Protein AF-A0A4S3JYT1-F1 (afdb_monomer)

Radius of gyration: 20.15 Å; Cα contacts (8 Å, |Δi|>4): 311; chains: 1; bounding box: 72×41×45 Å

Mean predicted aligned error: 7.68 Å

Structure (mmCIF, N/CA/C/O backbone):
data_AF-A0A4S3JYT1-F1
#
_entry.id   AF-A0A4S3JYT1-F1
#
loop_
_atom_site.group_PDB
_atom_site.id
_atom_site.type_symbol
_atom_site.label_atom_id
_atom_site.label_alt_id
_atom_site.label_comp_id
_atom_site.label_asym_id
_atom_site.label_entity_id
_atom_site.label_seq_id
_atom_site.pdbx_PDB_ins_code
_atom_site.Cartn_x
_atom_site.Cartn_y
_atom_site.Cartn_z
_atom_site.occupancy
_atom_site.B_iso_or_equiv
_atom_site.auth_seq_id
_atom_site.auth_comp_id
_atom_site.auth_asym_id
_atom_site.auth_atom_id
_atom_site.pdbx_PDB_model_num
ATOM 1 N N . MET A 1 1 ? -46.303 -24.876 21.247 1.00 45.94 1 MET A N 1
ATOM 2 C CA . MET A 1 1 ? -45.562 -23.630 21.566 1.00 45.94 1 MET A CA 1
ATOM 3 C C . MET A 1 1 ? -44.033 -23.725 21.396 1.00 45.94 1 MET A C 1
ATOM 5 O O . MET A 1 1 ? -43.391 -22.689 21.413 1.00 45.94 1 MET A O 1
ATOM 9 N N . GLY A 1 2 ? -43.429 -24.900 21.145 1.00 40.66 2 GLY A N 1
ATOM 10 C CA . GLY A 1 2 ? -41.960 -25.042 21.022 1.00 40.66 2 GLY A CA 1
ATOM 11 C C . GLY A 1 2 ? -41.320 -24.703 19.662 1.00 40.66 2 GLY A C 1
ATOM 12 O O . GLY A 1 2 ? -40.103 -24.595 19.586 1.00 40.66 2 GLY A O 1
ATOM 13 N N . LYS A 1 3 ? -42.098 -24.508 18.583 1.00 42.38 3 LYS A N 1
ATOM 14 C CA . LYS A 1 3 ? -41.546 -24.234 17.233 1.00 42.38 3 LYS A CA 1
ATOM 15 C C . LYS A 1 3 ? -41.204 -22.758 16.980 1.00 42.38 3 LYS A C 1
ATOM 17 O O . LYS A 1 3 ? -40.365 -22.480 16.133 1.00 42.38 3 LYS A O 1
ATOM 22 N N . PHE A 1 4 ? -41.794 -21.823 17.730 1.00 46.56 4 PHE A N 1
ATOM 23 C CA . PHE A 1 4 ? -41.536 -20.382 17.564 1.00 46.56 4 PHE A CA 1
ATOM 24 C C . PHE A 1 4 ? -40.283 -19.901 18.309 1.00 46.56 4 PHE A C 1
ATOM 26 O O . PHE A 1 4 ? -39.607 -18.989 17.844 1.00 46.56 4 PHE A O 1
ATOM 33 N N . VAL A 1 5 ? -39.918 -20.557 19.415 1.00 54.00 5 VAL A N 1
ATOM 34 C CA . VAL A 1 5 ? -38.735 -20.197 20.219 1.00 54.00 5 VAL A CA 1
ATOM 35 C C . VAL A 1 5 ? -37.434 -20.452 19.446 1.00 54.00 5 VAL A C 1
ATOM 37 O O . VAL A 1 5 ? -36.519 -19.636 19.498 1.00 54.00 5 VAL A O 1
ATOM 40 N N . LEU A 1 6 ? -37.379 -21.522 18.646 1.00 50.88 6 LEU A N 1
ATOM 41 C CA . LEU A 1 6 ? -36.206 -21.860 17.831 1.00 50.88 6 LEU A CA 1
ATOM 42 C C . LEU A 1 6 ? -35.947 -20.848 16.701 1.00 50.88 6 LEU A C 1
ATOM 44 O O . LEU A 1 6 ? -34.795 -20.529 16.418 1.00 50.88 6 LEU A O 1
ATOM 48 N N . PHE A 1 7 ? -37.004 -20.293 16.099 1.00 50.81 7 PHE A N 1
ATOM 49 C CA . PHE A 1 7 ? -36.879 -19.267 15.057 1.00 50.81 7 PHE A CA 1
ATOM 50 C C . PHE A 1 7 ? -36.392 -17.927 15.616 1.00 50.81 7 PHE A C 1
ATOM 52 O O . PHE A 1 7 ? -35.563 -17.276 14.988 1.00 50.81 7 PHE A O 1
ATOM 59 N N . VAL A 1 8 ? -36.843 -17.536 16.812 1.00 53.25 8 VAL A N 1
ATOM 60 C CA . VAL A 1 8 ? -36.386 -16.302 17.476 1.00 53.25 8 VAL A CA 1
ATOM 61 C C . VAL A 1 8 ? -34.928 -16.422 17.937 1.00 53.25 8 VAL A C 1
ATOM 63 O O . VAL A 1 8 ? -34.176 -15.457 17.831 1.00 53.25 8 VAL A O 1
ATOM 66 N N . MET A 1 9 ? -34.484 -17.609 18.367 1.00 50.06 9 MET A N 1
ATOM 67 C CA . MET A 1 9 ? -33.089 -17.847 18.765 1.00 50.06 9 MET A CA 1
ATOM 68 C C . MET A 1 9 ? -32.121 -17.873 17.569 1.00 50.06 9 MET A C 1
ATOM 70 O O . MET A 1 9 ? -31.045 -17.281 17.642 1.00 50.06 9 MET A O 1
ATOM 74 N N . LEU A 1 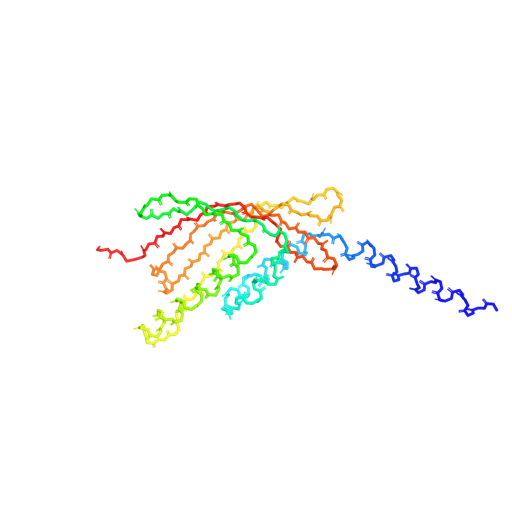10 ? -32.512 -18.488 16.446 1.00 51.16 10 LEU A N 1
ATOM 75 C CA . LEU A 1 10 ? -31.719 -18.481 15.208 1.00 51.16 10 LEU A CA 1
ATOM 76 C C . LEU A 1 10 ? -31.707 -17.102 14.532 1.00 51.16 10 LEU A C 1
ATOM 78 O O . LEU A 1 10 ? -30.655 -16.656 14.074 1.00 51.16 10 LEU A O 1
ATOM 82 N N . ALA A 1 11 ? -32.837 -16.389 14.529 1.00 53.62 11 ALA A N 1
ATOM 83 C CA . ALA A 1 11 ? -32.901 -15.016 14.033 1.00 53.62 11 ALA A CA 1
ATOM 84 C C . ALA A 1 11 ? -32.104 -14.044 14.923 1.00 53.62 11 ALA A C 1
ATOM 86 O O . ALA A 1 11 ? -31.418 -13.169 14.402 1.00 53.62 11 ALA A O 1
ATOM 87 N N . GLY A 1 12 ? -32.123 -14.227 16.249 1.00 52.28 12 GLY A N 1
ATOM 88 C CA . GLY A 1 12 ? -31.345 -13.425 17.198 1.00 52.28 12 GLY A CA 1
ATOM 89 C C . GLY A 1 12 ? -29.834 -13.662 17.104 1.00 52.28 12 GLY A C 1
ATOM 90 O O . GLY A 1 12 ? -29.062 -12.705 17.107 1.00 52.28 12 GLY A O 1
ATOM 91 N N . GLY A 1 13 ? -29.401 -14.919 16.944 1.00 49.59 13 GLY A N 1
ATOM 92 C CA . GLY A 1 13 ? -27.989 -15.268 16.745 1.00 49.59 13 GLY A CA 1
ATOM 93 C C . GLY A 1 13 ? -27.437 -14.789 15.399 1.00 49.59 13 GLY A C 1
ATOM 94 O O . GLY A 1 13 ? -26.346 -14.219 15.344 1.00 49.59 13 GLY A O 1
ATOM 95 N N . GLY A 1 14 ? -28.219 -14.937 14.323 1.00 49.69 14 GLY A N 1
ATOM 96 C CA . GLY A 1 14 ? -27.872 -14.417 12.999 1.00 49.69 14 GLY A CA 1
ATOM 97 C C . GLY A 1 14 ? -27.812 -12.889 12.968 1.00 49.69 14 GLY A C 1
ATOM 98 O O . GLY A 1 14 ? -26.863 -12.323 12.429 1.00 49.69 14 GLY A O 1
ATOM 99 N N . ALA A 1 15 ? -28.769 -12.214 13.615 1.00 51.38 15 ALA A N 1
ATOM 100 C CA . ALA A 1 15 ? -28.776 -10.760 13.724 1.00 51.38 15 ALA A CA 1
ATOM 101 C C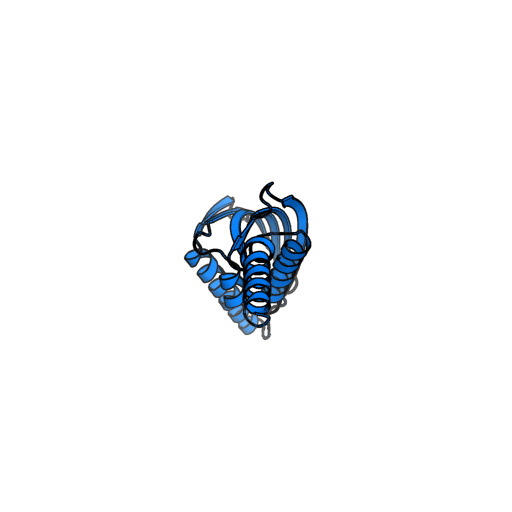 . ALA A 1 15 ? -27.580 -10.238 14.532 1.00 51.38 15 ALA A C 1
ATOM 103 O O . ALA A 1 15 ? -26.946 -9.281 14.103 1.00 51.38 15 ALA A O 1
ATOM 104 N N . TRP A 1 16 ? -27.204 -10.874 15.648 1.00 53.22 16 TRP A N 1
ATOM 105 C CA . TRP A 1 16 ? -26.063 -10.427 16.455 1.00 53.22 16 TRP A CA 1
ATOM 106 C C . TRP A 1 16 ? -24.714 -10.642 15.758 1.00 53.22 16 TRP A C 1
ATOM 108 O O . TRP A 1 16 ? -23.879 -9.735 15.732 1.00 53.22 16 TRP A O 1
ATOM 118 N N . TRP A 1 17 ? -24.521 -11.789 15.098 1.00 54.12 17 TRP A N 1
ATOM 119 C CA . TRP A 1 17 ? -23.317 -12.054 14.302 1.00 54.12 17 TRP A CA 1
ATOM 120 C C . TRP A 1 17 ? -23.190 -11.090 13.113 1.00 54.12 17 TRP A C 1
ATOM 122 O O . TRP A 1 17 ? -22.115 -10.542 12.857 1.00 54.12 17 TRP A O 1
ATOM 132 N N . TYR A 1 18 ? -24.305 -10.808 12.435 1.00 53.44 18 TYR A N 1
ATOM 133 C CA . TYR A 1 18 ? -24.356 -9.863 11.323 1.00 53.44 18 TYR A CA 1
ATOM 134 C C . TYR A 1 18 ? -24.127 -8.408 11.772 1.00 53.44 18 TYR A C 1
ATOM 136 O O . TYR A 1 18 ? -23.432 -7.654 11.090 1.00 53.44 18 TYR A O 1
ATOM 144 N N . PHE A 1 19 ? -24.659 -8.000 12.932 1.00 52.25 19 PHE A N 1
ATOM 145 C CA . PHE A 1 19 ? -24.571 -6.610 13.395 1.00 52.25 19 PHE A CA 1
ATOM 146 C C . PHE A 1 19 ? -23.277 -6.280 14.155 1.00 52.25 19 PHE A C 1
ATOM 148 O O . PHE A 1 19 ? -22.817 -5.139 14.060 1.00 52.25 19 PHE A O 1
ATOM 155 N N . VAL A 1 20 ? -22.687 -7.243 14.875 1.00 57.47 20 VAL A N 1
ATOM 156 C CA . VAL A 1 20 ? -21.505 -7.033 15.740 1.00 57.47 20 VAL A CA 1
ATOM 157 C C . VAL A 1 20 ? -20.253 -7.726 15.211 1.00 57.47 20 VAL A C 1
ATOM 159 O O . VAL A 1 20 ? -19.196 -7.100 15.146 1.00 57.47 20 VAL A O 1
ATOM 162 N N . GLY A 1 21 ? -20.349 -8.979 14.763 1.00 57.66 21 GLY A N 1
ATOM 163 C CA . GLY A 1 21 ? -19.205 -9.699 14.187 1.00 57.66 21 GLY A CA 1
ATOM 164 C C . GLY A 1 21 ? -18.793 -9.145 12.819 1.00 57.66 21 GLY A C 1
ATOM 165 O O . GLY A 1 21 ? -17.620 -8.889 12.567 1.00 57.66 21 GLY A O 1
ATOM 166 N N . GLY A 1 22 ? -19.768 -8.861 11.950 1.00 60.16 22 GLY A N 1
ATOM 167 C CA . GLY A 1 22 ? -19.519 -8.371 10.586 1.00 60.16 22 GLY A CA 1
ATOM 168 C C . GLY A 1 22 ? -18.969 -6.941 10.478 1.00 60.16 22 GLY A C 1
ATOM 169 O O . GLY A 1 22 ? -18.577 -6.522 9.385 1.00 60.16 22 GLY A O 1
ATOM 170 N N . ARG A 1 23 ? -18.949 -6.185 11.583 1.00 69.69 23 ARG A N 1
ATOM 171 C CA . ARG A 1 23 ? -18.548 -4.766 11.622 1.00 69.69 23 ARG A CA 1
ATOM 172 C C . ARG A 1 23 ? -17.337 -4.482 12.501 1.00 69.69 23 ARG A C 1
ATOM 174 O O . ARG A 1 23 ? -16.822 -3.374 12.443 1.00 69.69 23 ARG A O 1
ATOM 181 N N . THR A 1 24 ? -16.889 -5.445 13.302 1.00 84.81 24 THR A N 1
ATOM 182 C CA . THR A 1 24 ? -15.732 -5.254 14.180 1.00 84.81 24 THR A CA 1
ATOM 183 C C . THR A 1 24 ? -14.443 -5.617 13.458 1.00 84.81 24 THR A C 1
ATOM 185 O O . THR A 1 24 ? -14.301 -6.689 12.878 1.00 84.81 24 THR A O 1
ATOM 188 N N . LEU A 1 25 ? -13.488 -4.706 13.479 1.00 92.12 25 LEU A N 1
ATOM 189 C CA . LEU A 1 25 ? -12.135 -4.848 12.990 1.00 92.12 25 LEU A CA 1
ATOM 190 C C . LEU A 1 25 ? -11.246 -5.260 14.166 1.00 92.12 25 LEU A C 1
ATOM 192 O O . LEU A 1 25 ? -11.363 -4.739 15.277 1.00 92.12 25 LEU A O 1
ATOM 196 N N . THR A 1 26 ? -10.371 -6.227 13.922 1.00 93.12 26 THR A N 1
ATOM 197 C CA . THR A 1 26 ? -9.374 -6.695 14.894 1.00 93.12 26 THR A CA 1
ATOM 198 C C . THR A 1 26 ? -8.005 -6.668 14.233 1.00 93.12 26 THR A C 1
ATOM 200 O O . THR A 1 26 ? -7.915 -6.588 13.007 1.00 93.12 26 THR A O 1
ATOM 203 N N . GLU A 1 27 ? -6.941 -6.774 15.025 1.00 94.69 27 GLU A N 1
ATOM 204 C CA . GLU A 1 27 ? -5.580 -6.839 14.489 1.00 94.69 27 GLU A CA 1
ATOM 205 C C . GLU A 1 27 ? -5.387 -7.981 13.486 1.00 94.69 27 GLU A C 1
ATOM 207 O O . GLU A 1 27 ? -4.715 -7.792 12.478 1.00 94.69 27 GLU A O 1
ATOM 212 N N . ASP A 1 28 ? -6.010 -9.140 13.706 1.00 95.19 28 ASP A N 1
ATOM 213 C CA . ASP A 1 28 ? -5.902 -10.278 12.784 1.00 95.19 28 ASP A CA 1
ATOM 214 C C . ASP A 1 28 ? -6.529 -9.979 11.424 1.00 95.19 28 ASP A C 1
ATOM 216 O O . ASP A 1 28 ? -5.985 -10.367 10.394 1.00 95.19 28 ASP A O 1
ATOM 220 N N . HIS A 1 29 ? -7.629 -9.222 11.393 1.00 95.88 29 HIS A N 1
ATOM 221 C CA . HIS A 1 29 ? -8.217 -8.770 10.134 1.00 95.88 29 HIS A CA 1
ATOM 222 C C . HIS A 1 29 ? -7.294 -7.794 9.395 1.00 95.88 29 HIS A C 1
ATOM 224 O O . HIS A 1 29 ? -7.201 -7.853 8.172 1.00 95.88 29 HIS A O 1
ATOM 230 N N . VAL A 1 30 ? -6.592 -6.922 10.127 1.00 97.44 30 VAL A N 1
ATOM 231 C CA . VAL A 1 30 ? -5.595 -6.008 9.550 1.00 97.44 30 VAL A CA 1
ATOM 232 C C . VAL A 1 30 ? -4.400 -6.792 9.002 1.00 97.44 30 VAL A C 1
ATOM 234 O O . VAL A 1 30 ? -4.001 -6.584 7.861 1.00 97.44 30 VAL A O 1
ATOM 237 N N . LYS A 1 31 ? -3.858 -7.747 9.764 1.00 97.19 31 LYS A N 1
ATOM 238 C CA . LYS A 1 31 ? -2.761 -8.618 9.308 1.00 97.19 31 LYS A CA 1
ATOM 239 C C . LYS A 1 31 ? -3.163 -9.424 8.072 1.00 97.19 31 LYS A C 1
ATOM 241 O O . LYS A 1 31 ? -2.391 -9.500 7.122 1.00 97.19 31 LYS A O 1
ATOM 246 N N . ALA A 1 32 ? -4.378 -9.973 8.058 1.00 97.31 32 ALA A N 1
ATOM 247 C CA . ALA A 1 32 ? -4.916 -10.693 6.910 1.00 97.31 32 ALA A CA 1
ATOM 248 C C . ALA A 1 32 ? -5.064 -9.791 5.676 1.00 97.31 32 ALA A C 1
ATOM 250 O O . ALA A 1 32 ? -4.744 -10.227 4.576 1.00 97.31 32 ALA A O 1
ATOM 251 N N . PHE A 1 33 ? -5.486 -8.532 5.852 1.00 98.19 33 PHE A N 1
ATOM 252 C CA . PHE A 1 33 ? -5.539 -7.553 4.766 1.00 98.19 33 PHE A CA 1
ATOM 253 C C . PHE A 1 33 ? -4.157 -7.354 4.123 1.00 98.19 33 PHE A C 1
ATOM 255 O O . PHE A 1 33 ? -4.028 -7.493 2.913 1.00 98.19 33 PHE A O 1
ATOM 262 N N . TYR A 1 34 ? -3.103 -7.110 4.904 1.00 98.06 34 TYR A N 1
ATOM 263 C CA . TYR A 1 34 ? -1.760 -6.903 4.337 1.00 98.06 34 TYR A CA 1
ATOM 264 C C . TYR A 1 34 ? -1.113 -8.179 3.784 1.00 98.06 34 TYR A C 1
ATOM 266 O O . TYR A 1 34 ? -0.369 -8.120 2.802 1.00 98.06 34 TYR A O 1
ATOM 274 N N . ALA A 1 35 ? -1.424 -9.344 4.359 1.00 97.94 35 ALA A N 1
ATOM 275 C CA . ALA A 1 35 ? -1.027 -10.626 3.784 1.00 97.94 35 ALA A CA 1
ATOM 276 C C . ALA A 1 35 ? -1.675 -10.837 2.405 1.00 97.94 35 ALA A C 1
ATOM 278 O O . ALA A 1 35 ? -1.004 -11.261 1.465 1.00 97.94 35 ALA A O 1
ATOM 279 N N . GLU A 1 36 ? -2.957 -10.487 2.266 1.00 98.00 36 GLU A N 1
ATOM 280 C CA . GLU A 1 36 ? -3.662 -10.537 0.987 1.00 98.00 36 GLU A CA 1
ATOM 281 C C . GLU A 1 36 ? -3.094 -9.539 -0.019 1.00 98.00 36 GLU A C 1
ATOM 283 O O . GLU A 1 36 ? -2.881 -9.908 -1.169 1.00 98.00 36 GLU A O 1
ATOM 288 N N . GLN A 1 37 ? -2.779 -8.315 0.416 1.00 98.06 37 GLN A N 1
ATOM 289 C CA . GLN A 1 37 ? -2.152 -7.304 -0.436 1.00 98.06 37 GLN A CA 1
ATOM 290 C C . GLN A 1 37 ? -0.824 -7.820 -0.991 1.00 98.06 37 GLN A C 1
ATOM 292 O O . GLN A 1 37 ? -0.624 -7.824 -2.200 1.00 9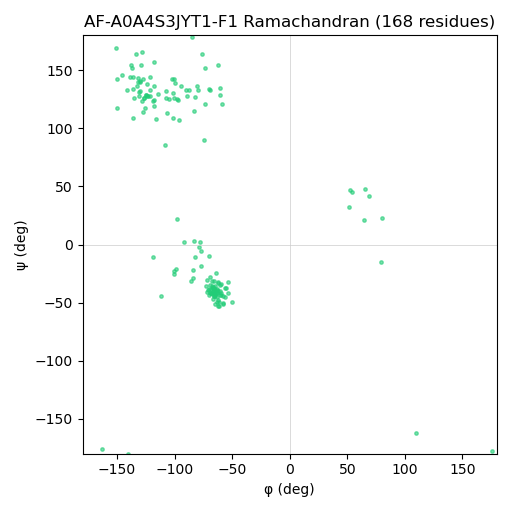8.06 37 GLN A O 1
ATOM 297 N N . THR A 1 38 ? 0.055 -8.322 -0.120 1.00 98.1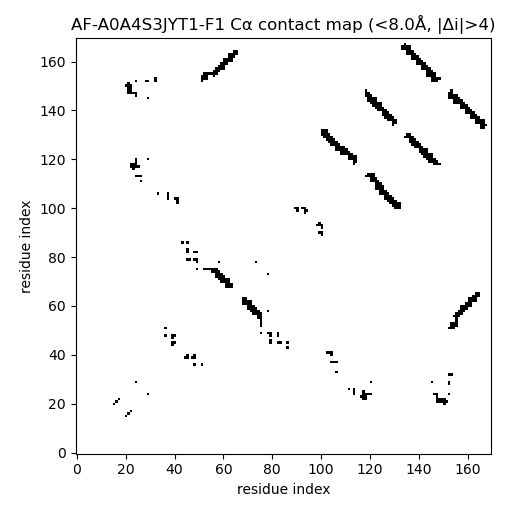9 38 THR A N 1
ATOM 298 C CA . THR A 1 38 ? 1.341 -8.904 -0.531 1.00 98.19 38 THR A CA 1
ATOM 299 C C . THR A 1 38 ? 1.142 -10.057 -1.513 1.00 98.19 38 THR A C 1
ATOM 301 O O . THR A 1 38 ? 1.809 -10.118 -2.544 1.00 98.19 38 THR A O 1
ATOM 304 N N . ARG A 1 39 ? 0.185 -10.950 -1.236 1.00 98.06 39 ARG A N 1
ATOM 305 C CA . ARG A 1 39 ? -0.141 -12.077 -2.113 1.00 98.06 39 ARG A CA 1
ATOM 306 C C . ARG A 1 39 ? -0.631 -11.614 -3.484 1.00 98.06 39 ARG A C 1
ATOM 308 O O . ARG A 1 39 ? -0.153 -12.123 -4.492 1.00 98.06 39 ARG A O 1
ATOM 315 N N . ALA A 1 40 ? -1.564 -10.667 -3.534 1.00 98.12 40 ALA A N 1
ATOM 316 C CA . ALA A 1 40 ? -2.090 -10.114 -4.777 1.00 98.12 40 ALA A CA 1
ATOM 317 C C . ALA A 1 40 ? -0.997 -9.397 -5.582 1.00 98.12 40 ALA A C 1
ATOM 319 O O . ALA A 1 40 ? -0.931 -9.573 -6.799 1.00 98.12 40 ALA A O 1
ATOM 320 N N . THR A 1 41 ? -0.095 -8.681 -4.901 1.00 97.75 41 THR A N 1
ATOM 321 C CA . THR A 1 41 ? 1.057 -8.024 -5.524 1.00 97.75 41 THR A CA 1
ATOM 322 C C . THR A 1 41 ? 1.994 -9.027 -6.192 1.00 97.75 41 THR A C 1
ATOM 324 O O . THR A 1 41 ? 2.291 -8.923 -7.381 1.00 97.75 41 THR A O 1
ATOM 327 N N . LEU A 1 42 ? 2.430 -10.046 -5.449 1.00 96.56 42 LEU A N 1
ATOM 328 C CA . LEU A 1 42 ? 3.369 -11.051 -5.956 1.00 96.56 42 LEU A CA 1
ATOM 329 C C . LEU A 1 42 ? 2.740 -11.962 -7.023 1.00 96.56 42 LEU A C 1
ATOM 331 O O . LEU A 1 42 ? 3.436 -12.416 -7.929 1.00 96.56 42 LEU A O 1
ATOM 335 N N . ASN A 1 43 ? 1.422 -12.169 -6.966 1.00 97.06 43 ASN A N 1
ATOM 336 C CA . ASN A 1 43 ? 0.667 -12.907 -7.980 1.00 97.06 43 ASN A CA 1
ATOM 337 C C . ASN A 1 43 ? 0.268 -12.059 -9.197 1.00 97.06 43 ASN A C 1
ATOM 339 O O . ASN A 1 43 ? -0.425 -12.577 -10.070 1.00 97.06 43 ASN A O 1
ATOM 343 N N . ARG A 1 44 ? 0.670 -10.781 -9.264 1.00 97.31 44 ARG A N 1
ATOM 344 C CA . ARG A 1 44 ? 0.334 -9.857 -10.362 1.00 97.31 44 ARG A CA 1
ATOM 345 C C . ARG A 1 44 ? -1.164 -9.744 -10.626 1.00 97.31 44 ARG A C 1
ATOM 347 O O . ARG A 1 44 ? -1.612 -9.817 -11.765 1.00 97.31 44 ARG A O 1
ATOM 354 N N . ASN A 1 45 ? -1.950 -9.616 -9.562 1.00 98.00 45 ASN A N 1
ATOM 355 C CA . ASN A 1 45 ? -3.405 -9.585 -9.653 1.00 98.00 45 ASN A CA 1
ATOM 356 C C . ASN A 1 45 ? -3.939 -8.165 -9.377 1.00 98.00 45 ASN A C 1
ATOM 358 O O . ASN A 1 45 ? -4.281 -7.861 -8.228 1.00 98.00 45 ASN A O 1
ATOM 362 N N . PRO A 1 46 ? -4.003 -7.282 -10.398 1.00 97.81 46 PRO A N 1
ATOM 363 C CA . PRO A 1 46 ? -4.496 -5.914 -10.226 1.00 97.81 46 PRO A CA 1
ATOM 364 C C . PRO A 1 46 ? -5.958 -5.863 -9.773 1.00 97.81 46 PRO A C 1
ATOM 366 O O . PRO A 1 46 ? -6.314 -4.998 -8.976 1.00 97.81 46 PRO A O 1
ATOM 369 N N . GLU A 1 47 ? -6.786 -6.820 -10.197 1.00 98.31 47 GLU A N 1
ATOM 370 C CA . GLU A 1 47 ? -8.200 -6.884 -9.813 1.00 98.31 47 GLU A CA 1
ATOM 371 C C . GLU A 1 47 ? -8.367 -7.154 -8.317 1.00 98.31 47 GLU A C 1
ATOM 373 O O . GLU A 1 47 ? -9.127 -6.467 -7.634 1.00 98.31 47 GLU A O 1
ATOM 378 N N . ALA A 1 48 ? -7.589 -8.093 -7.767 1.00 97.88 48 ALA A N 1
ATOM 379 C CA . ALA A 1 48 ? -7.588 -8.357 -6.331 1.00 97.88 48 ALA A CA 1
ATOM 380 C C . ALA A 1 48 ? -7.156 -7.120 -5.529 1.00 97.88 48 ALA A C 1
ATOM 382 O O . ALA A 1 48 ? -7.763 -6.817 -4.504 1.00 97.88 48 ALA A O 1
ATOM 383 N N . LEU A 1 49 ? -6.160 -6.366 -6.009 1.00 98.25 49 LEU A N 1
ATOM 384 C CA . LEU A 1 49 ? -5.743 -5.110 -5.377 1.00 98.25 49 LEU A CA 1
ATOM 385 C C . LEU A 1 49 ? -6.832 -4.030 -5.474 1.00 98.25 49 LEU A C 1
ATOM 387 O O . LEU A 1 49 ? -7.111 -3.346 -4.488 1.00 98.25 49 LEU A O 1
ATOM 391 N N . CYS A 1 50 ? -7.496 -3.902 -6.623 1.00 97.94 50 CYS A N 1
ATOM 392 C CA . CYS A 1 50 ? -8.604 -2.967 -6.809 1.00 97.94 50 CYS A CA 1
ATOM 393 C C . CYS A 1 50 ? -9.792 -3.297 -5.882 1.00 97.94 50 CYS A C 1
ATOM 395 O O . CYS A 1 50 ? -10.395 -2.408 -5.270 1.00 97.94 50 CYS A O 1
ATOM 397 N N . ASP A 1 51 ? -10.114 -4.578 -5.703 1.00 97.50 51 ASP A N 1
ATOM 398 C CA . ASP A 1 51 ? -11.188 -5.057 -4.822 1.00 97.50 51 ASP A CA 1
ATOM 399 C C . ASP A 1 51 ? -10.956 -4.755 -3.334 1.00 97.50 51 ASP A C 1
ATOM 401 O O . ASP A 1 51 ? -11.917 -4.644 -2.555 1.00 97.50 51 ASP A O 1
ATOM 405 N N . MET A 1 52 ? -9.694 -4.580 -2.939 1.00 97.81 52 MET A N 1
ATOM 406 C CA . MET A 1 52 ? -9.298 -4.202 -1.583 1.00 97.81 52 MET A CA 1
ATOM 407 C C . MET A 1 52 ? -9.519 -2.719 -1.282 1.00 97.81 52 MET A C 1
ATOM 409 O O . MET A 1 52 ? -9.585 -2.340 -0.111 1.00 97.81 52 MET A O 1
ATOM 413 N N . LEU A 1 53 ? -9.669 -1.871 -2.300 1.00 98.44 53 LEU A N 1
ATOM 414 C CA . LEU A 1 53 ? -9.990 -0.462 -2.102 1.00 98.44 53 LEU A CA 1
ATOM 415 C C . LEU A 1 53 ? -11.458 -0.304 -1.686 1.00 98.44 53 LEU A C 1
ATOM 417 O O . LEU A 1 53 ? -12.323 -1.109 -2.043 1.00 98.44 53 LEU A O 1
ATOM 421 N N . ALA A 1 54 ? -11.773 0.749 -0.943 1.00 97.75 54 ALA A N 1
ATOM 422 C CA . ALA A 1 54 ? -13.145 1.178 -0.711 1.00 97.75 54 ALA A CA 1
ATOM 423 C C . ALA A 1 54 ? -13.707 1.893 -1.953 1.00 97.75 54 ALA A C 1
ATOM 425 O O . ALA A 1 54 ? -12.971 2.265 -2.869 1.00 97.75 54 ALA A O 1
ATOM 426 N N . SER A 1 55 ? -15.029 2.054 -2.023 1.00 96.38 55 SER A N 1
ATOM 427 C CA . SER A 1 55 ? -15.673 2.821 -3.102 1.00 96.38 55 SER A CA 1
ATOM 428 C C . SER A 1 55 ? -15.347 4.315 -3.018 1.00 96.38 55 SER A C 1
ATOM 430 O O . SER A 1 55 ? -15.275 4.988 -4.036 1.00 96.38 55 SER A O 1
ATOM 432 N N . ASP A 1 56 ? -15.146 4.804 -1.797 1.00 96.94 56 ASP A N 1
ATOM 433 C CA . ASP A 1 56 ? -14.800 6.169 -1.395 1.00 96.94 56 ASP A CA 1
ATOM 434 C C . ASP A 1 56 ? -13.287 6.340 -1.142 1.00 96.94 56 ASP A C 1
ATOM 436 O O . ASP A 1 56 ? -12.876 7.252 -0.426 1.00 96.94 56 ASP A O 1
ATOM 440 N N . PHE A 1 57 ? -12.452 5.461 -1.714 1.00 98.38 57 PHE A N 1
ATOM 441 C CA . PHE A 1 57 ? -11.002 5.523 -1.535 1.00 98.38 57 PHE A CA 1
ATOM 442 C C . PHE A 1 57 ? -10.408 6.843 -2.041 1.00 98.38 57 PHE A C 1
ATOM 444 O O . PHE A 1 57 ? -10.691 7.272 -3.165 1.00 98.38 57 PHE A O 1
ATOM 451 N N . HIS A 1 58 ? -9.521 7.417 -1.230 1.00 98.00 58 HIS A N 1
ATOM 452 C CA . HIS A 1 58 ? -8.648 8.527 -1.591 1.00 98.00 58 HIS A CA 1
ATOM 453 C C . HIS A 1 58 ? -7.212 8.238 -1.141 1.00 98.00 58 HIS A C 1
ATOM 455 O O . HIS A 1 58 ? -6.965 7.774 -0.029 1.00 98.00 58 HIS A O 1
ATOM 461 N N . GLY A 1 59 ? -6.248 8.526 -2.005 1.00 97.19 59 GLY A N 1
ATOM 462 C CA . GLY A 1 59 ? -4.835 8.339 -1.731 1.00 97.19 59 GLY A CA 1
ATOM 463 C C . GLY A 1 59 ? -4.037 9.589 -2.056 1.00 97.19 59 GLY A C 1
ATOM 464 O O . GLY A 1 59 ? -4.273 10.229 -3.078 1.00 97.19 59 GLY A O 1
ATOM 465 N N . THR A 1 60 ? -3.057 9.897 -1.214 1.00 97.31 60 THR A N 1
ATOM 466 C CA . THR A 1 60 ? -2.049 10.923 -1.469 1.00 97.31 60 THR A CA 1
ATOM 467 C C . THR A 1 60 ? -0.662 10.321 -1.308 1.00 97.31 60 THR A C 1
ATOM 469 O O . THR A 1 60 ? -0.320 9.784 -0.259 1.00 97.31 60 THR A O 1
ATOM 472 N N . ALA A 1 61 ? 0.191 10.452 -2.315 1.00 94.31 61 ALA A N 1
ATOM 473 C CA . ALA A 1 61 ? 1.572 10.000 -2.243 1.00 94.31 61 ALA A CA 1
ATOM 474 C C . ALA A 1 61 ? 2.539 11.091 -2.699 1.00 94.31 61 ALA A C 1
ATOM 476 O O . ALA A 1 61 ? 2.312 11.779 -3.691 1.00 94.31 61 ALA A O 1
ATOM 477 N N . VAL A 1 62 ? 3.665 11.232 -2.005 1.00 96.94 62 VAL A N 1
ATOM 478 C CA . VAL A 1 62 ? 4.814 11.990 -2.509 1.00 96.94 62 VAL A CA 1
ATOM 479 C C . VAL A 1 62 ? 5.791 11.011 -3.146 1.00 96.94 62 VAL A C 1
ATOM 481 O O . VAL A 1 62 ? 6.472 10.263 -2.446 1.00 96.94 62 VAL A O 1
ATOM 484 N N . SER A 1 63 ? 5.871 11.026 -4.474 1.00 94.25 63 SER A N 1
ATOM 485 C CA . SER A 1 63 ? 6.888 10.289 -5.219 1.00 94.25 63 SER A CA 1
ATOM 486 C C . SER A 1 63 ? 8.188 11.087 -5.249 1.00 94.25 63 SER A C 1
ATOM 488 O O . SER A 1 63 ? 8.196 12.270 -5.596 1.00 94.25 63 SER A O 1
ATOM 490 N N . ILE A 1 64 ? 9.280 10.450 -4.841 1.00 94.50 64 ILE A N 1
ATOM 491 C CA . ILE A 1 64 ? 10.629 11.004 -4.789 1.00 94.50 64 ILE A CA 1
ATOM 492 C C . ILE A 1 64 ? 11.488 10.178 -5.741 1.00 94.50 64 ILE A C 1
ATOM 494 O O . ILE A 1 64 ? 11.653 8.975 -5.558 1.00 94.50 64 ILE A O 1
ATOM 498 N N . SER A 1 65 ? 12.045 10.818 -6.759 1.00 91.94 65 SER A N 1
ATOM 499 C CA . SER A 1 65 ? 12.933 10.183 -7.736 1.00 91.94 65 SER A CA 1
ATOM 500 C C . SER A 1 65 ? 14.078 11.131 -8.099 1.00 91.94 65 SER A C 1
ATOM 502 O O . SER A 1 65 ? 14.125 12.265 -7.617 1.00 91.94 65 SER A O 1
ATOM 504 N N . LEU A 1 66 ? 14.982 10.699 -8.985 1.00 85.44 66 LEU A N 1
ATOM 505 C CA . LEU A 1 66 ? 16.028 11.561 -9.556 1.00 85.44 66 LEU A CA 1
ATOM 506 C C . LEU A 1 66 ? 15.455 12.841 -10.195 1.00 85.44 66 LEU A C 1
ATOM 508 O O . LEU A 1 66 ? 16.083 13.891 -10.127 1.00 85.44 66 LEU A O 1
ATOM 512 N N . GLY A 1 67 ? 14.246 12.770 -10.763 1.00 83.44 67 GLY A N 1
ATOM 513 C CA . GLY A 1 67 ? 13.557 13.906 -11.385 1.00 83.44 67 GLY A CA 1
ATOM 514 C C . GLY A 1 67 ? 12.894 14.878 -10.402 1.00 83.44 67 GLY A C 1
ATOM 515 O O . GLY A 1 67 ? 12.237 15.822 -10.835 1.00 83.44 67 GLY A O 1
ATOM 516 N N . GLY A 1 68 ? 13.032 14.658 -9.090 1.00 91.25 68 GLY A N 1
ATOM 517 C CA . GLY A 1 68 ? 12.478 15.514 -8.045 1.00 91.25 68 GLY A CA 1
ATOM 518 C C . GLY A 1 68 ? 11.316 14.882 -7.277 1.00 91.25 68 GLY A C 1
ATOM 519 O O . GLY A 1 68 ? 11.135 13.662 -7.252 1.00 91.25 68 GLY A O 1
ATOM 520 N N . ARG A 1 69 ? 10.549 15.740 -6.593 1.00 95.19 69 ARG A N 1
ATOM 521 C CA . ARG A 1 69 ? 9.418 15.351 -5.739 1.00 95.19 69 ARG A CA 1
ATOM 522 C C . ARG A 1 69 ? 8.106 15.727 -6.419 1.00 95.19 69 ARG A C 1
ATOM 524 O O . ARG A 1 69 ? 7.905 16.894 -6.744 1.00 95.19 69 ARG A O 1
ATOM 531 N N . LYS A 1 70 ? 7.202 14.765 -6.582 1.00 95.69 70 LYS A N 1
ATOM 532 C CA . LYS A 1 70 ? 5.871 14.971 -7.164 1.00 95.69 70 LYS A CA 1
ATOM 533 C C . LYS A 1 70 ? 4.798 14.480 -6.199 1.00 95.69 70 LYS A C 1
ATOM 535 O O . LYS A 1 70 ? 4.868 13.346 -5.731 1.00 95.69 70 LYS A O 1
ATOM 540 N N . LYS A 1 71 ? 3.804 15.325 -5.917 1.00 95.94 71 LYS A N 1
ATOM 541 C CA . LYS A 1 71 ? 2.583 14.906 -5.219 1.00 95.94 71 LYS A CA 1
ATOM 542 C C . LYS A 1 71 ? 1.657 14.216 -6.220 1.00 95.94 71 LYS A C 1
ATOM 544 O O . LYS A 1 71 ? 1.467 14.712 -7.329 1.00 95.94 71 LYS A O 1
ATOM 549 N N . ILE A 1 72 ? 1.127 13.074 -5.823 1.00 94.19 72 ILE A N 1
ATOM 550 C CA . ILE A 1 72 ? 0.174 12.258 -6.562 1.00 94.19 72 ILE A CA 1
ATOM 551 C C . ILE A 1 72 ? -1.056 12.147 -5.671 1.00 94.19 72 ILE A C 1
ATOM 553 O O . ILE A 1 72 ? -0.934 11.800 -4.500 1.00 94.19 72 ILE A O 1
ATOM 557 N N . GLU A 1 73 ? -2.216 12.472 -6.218 1.00 96.81 73 GLU A N 1
ATOM 558 C CA . GLU A 1 73 ? -3.511 12.256 -5.580 1.00 96.81 73 GLU A CA 1
ATOM 559 C C . GLU A 1 73 ? -4.292 11.300 -6.470 1.00 96.81 73 GLU A C 1
ATOM 561 O O . GLU A 1 73 ? -4.220 11.419 -7.694 1.00 96.81 73 GLU A O 1
ATOM 566 N N . GLN A 1 74 ? -4.954 10.318 -5.865 1.00 96.06 74 GLN A N 1
ATOM 567 C CA . GLN A 1 74 ? -5.671 9.278 -6.592 1.00 96.06 74 GLN A CA 1
ATOM 568 C C . GLN A 1 74 ? -6.974 8.925 -5.887 1.00 96.06 74 GLN A C 1
ATOM 570 O O . GLN A 1 74 ? -7.000 8.670 -4.684 1.00 96.06 74 GLN A O 1
ATOM 575 N N . ASN A 1 75 ? -8.055 8.850 -6.650 1.00 98.31 75 ASN A N 1
ATOM 576 C CA . ASN A 1 75 ? -9.272 8.163 -6.238 1.00 98.31 75 ASN A CA 1
ATOM 577 C C . ASN A 1 75 ? -9.189 6.656 -6.557 1.00 98.31 75 ASN A C 1
ATOM 579 O O . ASN A 1 75 ? -8.213 6.176 -7.137 1.00 98.31 75 ASN A O 1
ATOM 583 N N . ARG A 1 76 ? -10.229 5.890 -6.196 1.00 98.00 76 ARG A N 1
ATOM 584 C CA . ARG A 1 76 ? -10.305 4.442 -6.473 1.00 98.00 76 ARG A CA 1
ATOM 585 C C . ARG A 1 76 ? -10.002 4.097 -7.935 1.00 98.00 76 ARG A C 1
ATOM 587 O O . ARG A 1 76 ? -9.229 3.180 -8.183 1.00 98.00 76 ARG A O 1
ATOM 594 N N . GLY A 1 77 ? -10.635 4.783 -8.886 1.00 98.44 77 GLY A N 1
ATOM 595 C CA . GLY A 1 77 ? -10.502 4.474 -10.311 1.00 98.44 77 GLY A CA 1
ATOM 596 C C . GLY A 1 77 ? -9.080 4.704 -10.812 1.00 98.44 77 GLY A C 1
ATOM 597 O O . GLY A 1 77 ? -8.515 3.842 -11.479 1.00 98.44 77 GLY A O 1
ATOM 598 N N . 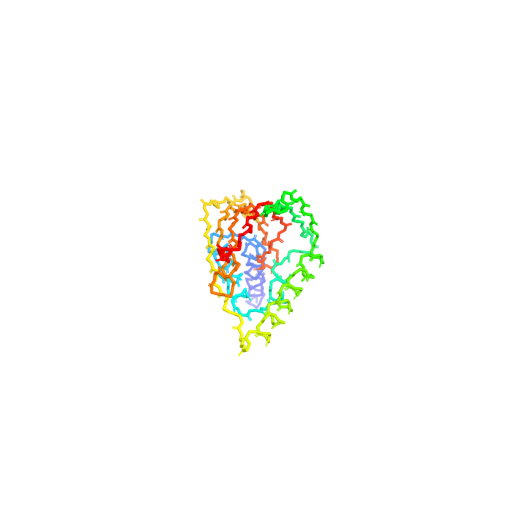GLU A 1 78 ? -8.475 5.822 -10.415 1.00 98.19 78 GLU A N 1
ATOM 599 C CA . GLU A 1 78 ? -7.088 6.160 -10.756 1.00 98.19 78 GLU A CA 1
ATOM 600 C C . GLU A 1 78 ? -6.089 5.183 -10.125 1.00 98.19 78 GLU A C 1
ATOM 602 O O . GLU A 1 78 ? -5.128 4.781 -10.778 1.00 98.19 78 GLU A O 1
ATOM 607 N N . ALA A 1 79 ? -6.326 4.757 -8.881 1.00 97.81 79 ALA A N 1
ATOM 608 C CA . ALA A 1 79 ? -5.502 3.751 -8.218 1.00 97.81 79 ALA A CA 1
ATOM 609 C C . ALA A 1 79 ? -5.611 2.376 -8.897 1.00 97.81 79 ALA A C 1
ATOM 611 O O . ALA A 1 79 ? -4.592 1.729 -9.127 1.00 97.81 79 ALA A O 1
ATOM 612 N N . CYS A 1 80 ? -6.822 1.946 -9.272 1.00 98.38 80 CYS A N 1
ATOM 613 C CA . CYS A 1 80 ? -7.004 0.699 -10.013 1.00 98.38 80 CYS A CA 1
ATOM 614 C C . CYS A 1 80 ? -6.323 0.763 -11.390 1.00 98.38 80 CYS A C 1
ATOM 616 O O . CYS A 1 80 ? -5.585 -0.158 -11.725 1.00 98.38 80 CYS A O 1
ATOM 618 N N . SER A 1 81 ? -6.476 1.863 -12.144 1.00 98.25 81 SER A N 1
ATOM 619 C CA . SER A 1 81 ? -5.757 2.068 -13.417 1.00 98.25 81 SER A CA 1
ATOM 620 C C . SER A 1 81 ? -4.246 1.959 -13.227 1.00 98.25 81 SER A C 1
ATOM 622 O O . SER A 1 81 ? -3.583 1.228 -13.954 1.00 98.25 81 SER A O 1
ATOM 624 N N . ALA A 1 82 ? -3.709 2.594 -12.181 1.00 96.94 82 ALA A N 1
ATOM 625 C CA . ALA A 1 82 ? -2.286 2.529 -11.870 1.00 96.94 82 ALA A CA 1
ATOM 626 C C . ALA A 1 82 ? -1.806 1.103 -11.535 1.00 96.94 82 ALA A C 1
ATOM 628 O O . ALA A 1 82 ? -0.669 0.763 -11.859 1.00 96.94 82 ALA A O 1
ATOM 629 N N . TYR A 1 83 ? -2.642 0.253 -10.922 1.00 98.12 83 TYR A N 1
ATOM 630 C CA . TYR A 1 83 ? -2.305 -1.161 -10.728 1.00 98.12 83 TYR A CA 1
ATOM 631 C C . TYR A 1 83 ? -2.208 -1.914 -12.055 1.00 98.12 83 TYR A C 1
ATOM 633 O O . TYR A 1 83 ? -1.254 -2.666 -12.237 1.00 98.12 83 TYR A O 1
ATOM 641 N N . HIS A 1 84 ? -3.144 -1.704 -12.983 1.00 98.50 84 HIS A N 1
ATOM 642 C CA . HIS A 1 84 ? -3.071 -2.313 -14.316 1.00 98.50 84 HIS A CA 1
ATOM 643 C C . HIS A 1 84 ? -1.840 -1.834 -15.081 1.00 98.50 84 HIS A C 1
ATOM 645 O O . HIS A 1 84 ? -1.009 -2.648 -15.470 1.00 98.50 84 HIS A O 1
ATOM 651 N N . GLU A 1 85 ? -1.660 -0.517 -15.184 1.00 98.00 85 GLU A N 1
ATOM 652 C CA . GLU A 1 85 ? -0.520 0.094 -15.871 1.00 98.00 85 GLU A CA 1
ATOM 653 C C . GLU A 1 85 ? 0.821 -0.404 -15.316 1.00 98.00 85 GLU A C 1
ATOM 655 O O . GLU A 1 85 ? 1.766 -0.629 -16.073 1.00 98.00 85 GLU A O 1
ATOM 660 N N . PHE A 1 86 ? 0.911 -0.615 -13.999 1.00 96.31 86 PHE A N 1
ATOM 661 C CA . PHE A 1 86 ? 2.097 -1.185 -13.372 1.00 96.31 86 PHE A CA 1
ATOM 662 C C . PHE A 1 86 ? 2.401 -2.603 -13.873 1.00 96.31 86 PHE A C 1
ATOM 664 O O . PHE A 1 86 ? 3.546 -2.886 -14.237 1.00 96.31 86 PHE A O 1
ATOM 671 N N . TYR A 1 87 ? 1.412 -3.502 -13.882 1.00 97.38 87 TYR A N 1
ATOM 672 C CA . TYR A 1 87 ? 1.644 -4.884 -14.308 1.00 97.38 87 TYR A CA 1
ATOM 673 C C . TYR A 1 87 ? 1.839 -5.003 -15.816 1.00 97.38 87 TYR A C 1
ATOM 675 O O . TYR A 1 87 ? 2.724 -5.755 -16.219 1.00 97.38 87 TYR A O 1
ATOM 683 N N . ASP A 1 88 ? 1.132 -4.207 -16.618 1.00 97.06 88 ASP A N 1
ATOM 684 C CA . ASP A 1 88 ? 1.338 -4.125 -18.068 1.00 97.06 88 ASP A CA 1
ATOM 685 C C . ASP A 1 88 ? 2.772 -3.663 -18.381 1.00 97.06 88 ASP A C 1
ATOM 687 O O . ASP A 1 88 ? 3.472 -4.239 -19.217 1.00 97.06 88 ASP A O 1
ATOM 691 N N . ALA A 1 89 ? 3.270 -2.654 -17.654 1.00 94.62 89 ALA A N 1
ATOM 692 C CA . ALA A 1 89 ? 4.647 -2.191 -17.794 1.00 94.62 89 ALA A CA 1
ATOM 693 C C . ALA A 1 89 ? 5.668 -3.248 -17.343 1.00 94.62 89 ALA A C 1
ATOM 695 O O . ALA A 1 89 ? 6.718 -3.402 -17.973 1.00 94.62 89 ALA A O 1
ATOM 696 N N . ALA A 1 90 ? 5.379 -3.983 -16.265 1.00 93.56 90 ALA A N 1
ATOM 697 C CA . ALA A 1 90 ? 6.235 -5.065 -15.791 1.00 93.56 90 ALA A CA 1
ATOM 698 C C . ALA A 1 90 ? 6.271 -6.244 -16.777 1.00 93.56 90 ALA A C 1
ATOM 700 O O . ALA A 1 90 ? 7.330 -6.838 -16.971 1.00 93.56 90 ALA A O 1
ATOM 701 N N . GLU A 1 91 ? 5.152 -6.579 -17.415 1.00 94.62 91 GLU A N 1
ATOM 702 C CA . GLU A 1 91 ? 5.083 -7.597 -18.465 1.00 94.62 91 GLU A CA 1
ATOM 703 C C . GLU A 1 91 ? 5.891 -7.170 -19.693 1.00 94.62 91 GLU A C 1
ATOM 705 O O . GLU A 1 91 ? 6.815 -7.880 -20.088 1.00 94.62 91 GLU A O 1
ATOM 710 N N . ALA A 1 92 ? 5.663 -5.957 -20.203 1.00 93.69 92 ALA A N 1
ATOM 711 C CA . ALA A 1 92 ? 6.399 -5.420 -21.347 1.00 93.69 92 ALA A CA 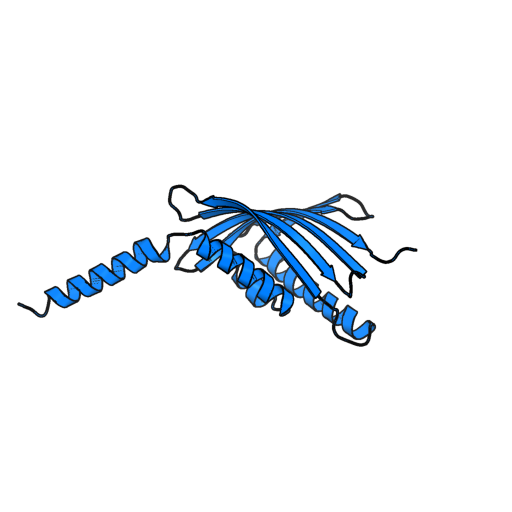1
ATOM 712 C C . ALA A 1 92 ? 7.915 -5.310 -21.089 1.00 93.69 92 ALA A C 1
ATOM 714 O O . ALA A 1 92 ? 8.732 -5.495 -21.995 1.00 93.69 92 ALA A O 1
ATOM 715 N N . LEU A 1 93 ? 8.323 -4.990 -19.855 1.00 90.81 93 LEU A N 1
ATOM 716 C CA . LEU A 1 93 ? 9.730 -5.019 -19.452 1.00 90.81 93 LEU A CA 1
ATOM 717 C C . LEU A 1 93 ? 10.278 -6.451 -19.459 1.00 90.81 93 LEU A C 1
ATOM 719 O O . LEU A 1 93 ? 11.404 -6.675 -19.897 1.00 90.81 93 LEU A O 1
ATOM 723 N N . GLY A 1 94 ? 9.484 -7.414 -19.001 1.00 90.88 94 GLY A N 1
ATOM 724 C CA . GLY A 1 94 ? 9.850 -8.823 -18.994 1.00 90.88 94 GLY A CA 1
ATOM 725 C C . GLY A 1 94 ? 10.064 -9.383 -20.395 1.00 90.88 94 GLY A C 1
ATOM 726 O O . GLY A 1 94 ? 11.118 -9.951 -20.681 1.00 90.88 94 GLY A O 1
ATOM 727 N N . GLU A 1 95 ? 9.118 -9.141 -21.301 1.00 93.06 95 GLU A N 1
ATOM 728 C CA . GLU A 1 95 ? 9.228 -9.547 -22.705 1.00 93.06 95 GLU A CA 1
ATOM 729 C C . GLU A 1 95 ? 10.523 -9.032 -23.347 1.00 93.06 95 GLU A C 1
ATOM 731 O O . GLU A 1 95 ? 11.232 -9.784 -24.017 1.00 93.06 95 GLU A O 1
ATOM 736 N N . LYS A 1 96 ? 10.896 -7.777 -23.067 1.00 89.69 96 LYS A N 1
ATOM 737 C CA . LYS A 1 96 ? 12.155 -7.179 -23.544 1.00 89.69 96 LYS A CA 1
ATOM 738 C C . LYS A 1 96 ? 13.406 -7.826 -22.948 1.00 89.69 96 LYS A C 1
ATOM 740 O O . LYS A 1 96 ? 14.441 -7.843 -23.608 1.00 89.69 96 LYS A O 1
ATOM 745 N N . MET A 1 97 ? 13.331 -8.330 -21.718 1.00 86.38 97 MET A N 1
ATOM 746 C CA . MET A 1 97 ? 14.442 -8.998 -21.028 1.00 86.38 97 MET A CA 1
ATOM 747 C C . MET A 1 97 ? 14.457 -10.521 -21.235 1.00 86.38 97 MET A C 1
ATOM 749 O O . MET A 1 97 ? 15.328 -11.200 -20.693 1.00 86.38 97 MET A O 1
ATOM 753 N N . GLY A 1 98 ? 13.526 -11.066 -22.026 1.00 89.44 98 GLY A N 1
ATOM 754 C CA . GLY A 1 98 ? 13.471 -12.490 -22.358 1.00 89.44 98 GLY A CA 1
ATOM 755 C C . GLY A 1 98 ? 12.841 -13.381 -21.281 1.00 89.44 98 GLY A C 1
ATOM 756 O O . GLY A 1 98 ? 13.121 -14.578 -21.252 1.00 89.44 98 GLY A O 1
ATOM 757 N N . GLY A 1 99 ? 12.002 -12.837 -20.392 1.00 89.81 99 GLY A N 1
ATOM 758 C CA . GLY A 1 99 ? 11.315 -13.621 -19.361 1.00 89.81 99 GLY A CA 1
ATOM 759 C C . GLY A 1 99 ? 10.481 -12.777 -18.398 1.00 89.81 99 GLY A C 1
ATOM 760 O O . GLY A 1 99 ? 10.402 -11.566 -18.522 1.00 89.81 99 GLY A O 1
ATOM 761 N N . MET A 1 100 ? 9.849 -13.387 -17.397 1.00 90.25 100 MET A N 1
ATOM 762 C CA . MET A 1 100 ? 9.079 -12.616 -16.412 1.00 90.25 100 MET A CA 1
ATOM 763 C C . MET A 1 100 ? 9.999 -11.783 -15.505 1.00 90.25 100 MET A C 1
ATOM 765 O O . MET A 1 100 ? 10.968 -12.298 -14.949 1.00 90.25 100 MET A O 1
ATOM 769 N N . VAL A 1 101 ? 9.658 -10.508 -15.294 1.00 93.00 101 VAL A N 1
ATOM 770 C CA . VAL A 1 101 ? 10.360 -9.620 -14.347 1.00 93.00 101 VAL A CA 1
ATOM 771 C C . VAL A 1 101 ? 10.266 -10.177 -12.933 1.00 93.00 101 VAL A C 1
ATOM 773 O O . VAL A 1 101 ? 9.169 -10.421 -12.462 1.00 93.00 101 VAL A O 1
ATOM 776 N N . VAL A 1 102 ? 11.360 -10.323 -12.194 1.00 92.62 102 VAL A N 1
ATOM 777 C CA . VAL A 1 102 ? 11.271 -10.734 -10.780 1.00 92.62 102 VAL A CA 1
ATOM 778 C C . VAL A 1 102 ? 10.652 -9.611 -9.939 1.00 92.62 102 VAL A C 1
ATOM 780 O O . VAL A 1 102 ? 11.046 -8.456 -10.085 1.00 92.62 102 VAL A O 1
ATOM 783 N N . LEU A 1 103 ? 9.680 -9.945 -9.086 1.00 95.12 103 LEU A N 1
ATOM 784 C CA . LEU A 1 103 ? 9.023 -9.020 -8.158 1.00 95.12 103 LEU A CA 1
ATOM 785 C C . LEU A 1 103 ? 9.275 -9.488 -6.724 1.00 95.12 103 LEU A C 1
ATOM 787 O O . LEU A 1 103 ? 8.909 -10.608 -6.374 1.00 95.12 103 LEU A O 1
ATOM 791 N N . GLU A 1 104 ? 9.855 -8.624 -5.899 1.00 96.50 104 GLU A N 1
ATOM 792 C CA . GLU A 1 104 ? 10.118 -8.892 -4.485 1.00 96.50 104 GLU A CA 1
ATOM 793 C C . GLU A 1 104 ? 9.505 -7.777 -3.641 1.00 96.50 104 GLU A C 1
ATOM 795 O O . GLU A 1 104 ? 9.875 -6.614 -3.768 1.00 96.50 104 GLU A O 1
ATOM 800 N N . TYR A 1 105 ? 8.547 -8.122 -2.782 1.00 97.12 105 TYR A N 1
ATOM 801 C CA . TYR A 1 105 ? 7.786 -7.160 -1.990 1.00 97.12 105 TYR A CA 1
ATOM 802 C C . TYR A 1 105 ? 7.805 -7.553 -0.510 1.00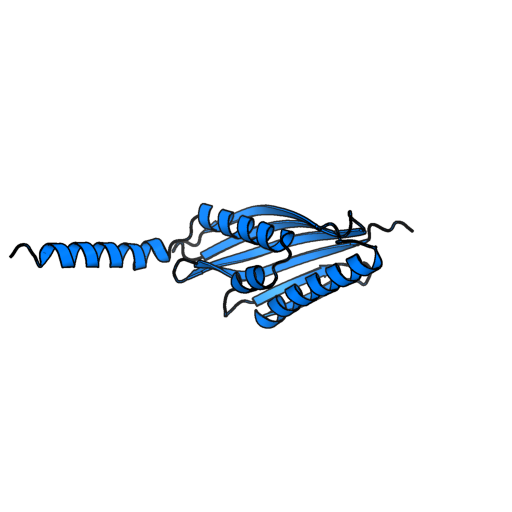 97.12 105 TYR A C 1
ATOM 804 O O . TYR A 1 105 ? 7.390 -8.656 -0.157 1.00 97.12 105 TYR A O 1
ATOM 812 N N . ASP A 1 106 ? 8.269 -6.646 0.352 1.00 96.00 106 ASP A N 1
ATOM 813 C CA . ASP A 1 106 ? 8.183 -6.758 1.815 1.00 96.00 106 ASP A CA 1
ATOM 814 C C . ASP A 1 106 ? 7.415 -5.552 2.345 1.00 96.00 106 ASP A C 1
ATOM 816 O O . ASP A 1 106 ? 7.679 -4.406 1.975 1.00 96.00 106 ASP A O 1
ATOM 820 N N . GLN A 1 107 ? 6.456 -5.818 3.224 1.00 95.69 107 GLN A N 1
ATOM 821 C CA . GLN A 1 107 ? 5.653 -4.797 3.870 1.00 95.69 107 GLN A CA 1
ATOM 822 C C . GLN A 1 107 ? 5.513 -5.116 5.349 1.00 95.69 107 GLN A C 1
ATOM 824 O O . GLN A 1 107 ? 5.204 -6.240 5.747 1.00 95.69 107 GLN A O 1
ATOM 829 N N . ARG A 1 108 ? 5.720 -4.098 6.185 1.00 96.81 108 ARG A N 1
ATOM 830 C CA . ARG A 1 108 ? 5.685 -4.232 7.640 1.00 96.81 108 ARG A CA 1
ATOM 831 C C . ARG A 1 108 ? 4.813 -3.170 8.265 1.00 96.81 108 ARG A C 1
ATOM 833 O O . ARG A 1 108 ? 4.987 -1.975 8.024 1.00 96.81 108 ARG A O 1
ATOM 840 N N . ILE A 1 109 ? 3.925 -3.619 9.143 1.00 98.00 109 ILE A N 1
ATOM 841 C CA . ILE A 1 109 ? 3.157 -2.750 10.026 1.00 98.00 109 ILE A CA 1
ATOM 842 C C . ILE A 1 109 ? 4.097 -2.236 11.118 1.00 98.00 109 ILE A C 1
ATOM 844 O O . ILE A 1 109 ? 4.677 -3.008 11.876 1.00 98.00 109 ILE A O 1
ATOM 848 N N . THR A 1 110 ? 4.242 -0.919 11.197 1.00 98.00 110 THR A N 1
ATOM 849 C CA . THR A 1 110 ? 5.034 -0.230 12.229 1.00 98.00 110 THR A CA 1
ATOM 850 C C . THR A 1 110 ? 4.175 0.343 13.346 1.00 98.00 110 THR A C 1
ATOM 852 O O . THR A 1 110 ? 4.652 0.510 14.465 1.00 98.00 110 THR A O 1
ATOM 855 N N . LYS A 1 111 ? 2.906 0.645 13.057 1.00 97.94 111 LYS A N 1
ATOM 856 C CA . LYS A 1 111 ? 1.917 1.077 14.044 1.00 97.94 111 LYS A CA 1
ATOM 857 C C . LYS A 1 111 ? 0.534 0.623 13.601 1.00 97.94 111 LYS A C 1
ATOM 859 O O . LYS A 1 111 ? 0.234 0.694 12.413 1.00 97.94 111 LYS A O 1
ATOM 864 N N . LEU A 1 112 ? -0.299 0.213 14.549 1.00 97.81 112 LEU A N 1
ATOM 865 C CA . LEU A 1 112 ? -1.702 -0.122 14.330 1.00 97.81 112 LEU A CA 1
ATOM 866 C C . LEU A 1 112 ? -2.523 0.505 15.453 1.00 97.81 112 LEU A C 1
ATOM 868 O O . LEU A 1 112 ? -2.235 0.287 16.627 1.00 97.81 112 LEU A O 1
ATOM 872 N N . GLU A 1 113 ? -3.533 1.285 15.085 1.00 97.62 113 GLU A N 1
ATOM 873 C CA . GLU A 1 113 ? -4.471 1.911 16.015 1.00 97.62 113 GLU A CA 1
ATOM 874 C C . GLU A 1 113 ? -5.896 1.576 15.582 1.00 97.62 113 GLU A C 1
ATOM 876 O O . GLU A 1 113 ? -6.336 1.993 14.514 1.00 97.62 113 GLU A O 1
ATOM 881 N N . LEU A 1 114 ? -6.619 0.807 16.398 1.00 95.56 114 LEU A N 1
ATOM 882 C CA . LEU A 1 114 ? -8.043 0.548 16.184 1.00 95.56 114 LEU A CA 1
ATOM 883 C C . LEU A 1 114 ? -8.859 1.734 16.703 1.00 95.56 114 LEU A C 1
ATOM 885 O O . LEU A 1 114 ? -8.618 2.217 17.811 1.00 95.56 114 LEU A O 1
ATOM 889 N N . ALA A 1 115 ? -9.858 2.167 15.937 1.00 93.06 115 ALA A N 1
ATOM 890 C CA . ALA A 1 115 ? -10.828 3.141 16.418 1.00 93.06 115 ALA A CA 1
ATOM 891 C C . ALA A 1 115 ? -11.625 2.582 17.609 1.00 93.06 115 ALA A C 1
ATOM 893 O O . ALA A 1 115 ? -11.805 1.369 17.747 1.00 93.06 115 ALA A O 1
ATOM 894 N N . ALA A 1 116 ? -12.145 3.467 18.465 1.00 89.06 116 ALA A N 1
ATOM 895 C CA . ALA A 1 116 ? -12.887 3.075 19.668 1.00 89.06 116 ALA A CA 1
ATOM 896 C C . ALA A 1 116 ? -14.137 2.230 19.353 1.00 89.06 116 ALA A C 1
ATOM 898 O O . ALA A 1 116 ? -14.476 1.308 20.094 1.00 89.06 116 ALA A O 1
ATOM 899 N N . ASP A 1 117 ? -14.796 2.506 18.224 1.00 87.81 117 ASP A N 1
ATOM 900 C CA . ASP A 1 117 ? -15.942 1.737 17.729 1.00 87.81 117 ASP A CA 1
ATOM 901 C C . ASP A 1 117 ? -15.543 0.406 17.063 1.00 87.81 117 ASP A C 1
ATOM 903 O O . ASP A 1 117 ? -16.407 -0.398 16.699 1.00 87.81 117 ASP A O 1
ATOM 907 N N . ARG A 1 118 ? -14.232 0.175 16.916 1.00 88.81 118 ARG A N 1
ATOM 908 C CA . ARG A 1 118 ? -13.602 -0.943 16.218 1.00 88.81 118 ARG A CA 1
ATOM 909 C C . ARG A 1 118 ? -14.128 -1.136 14.801 1.00 88.81 118 ARG A C 1
ATOM 911 O O . ARG A 1 118 ? -14.179 -2.266 14.343 1.00 88.81 118 ARG A O 1
ATOM 918 N N . ARG A 1 119 ? -14.531 -0.089 14.084 1.00 91.69 119 ARG A N 1
ATOM 919 C CA . ARG A 1 119 ? -14.957 -0.208 12.674 1.00 91.69 119 ARG A CA 1
ATOM 920 C C . ARG A 1 119 ? -13.867 0.173 11.690 1.00 91.69 119 ARG A C 1
ATOM 922 O O . ARG A 1 119 ? -13.912 -0.264 10.540 1.00 91.69 119 ARG A O 1
ATOM 929 N N . SER A 1 120 ? -12.885 0.934 12.152 1.00 95.75 120 SER A N 1
ATOM 930 C CA . SER A 1 120 ? -11.732 1.348 11.370 1.00 95.75 120 SER A CA 1
ATOM 931 C C . SER A 1 120 ? -10.421 1.156 12.125 1.00 95.75 120 SER A C 1
ATOM 933 O O . SER A 1 120 ? -10.396 0.940 13.342 1.00 95.75 120 SER A O 1
ATOM 935 N N . ALA A 1 121 ? -9.325 1.187 11.375 1.00 97.81 121 ALA A N 1
ATOM 936 C CA . ALA A 1 121 ? -7.973 1.236 11.899 1.00 97.81 121 ALA A CA 1
ATOM 937 C C . ALA A 1 121 ? -7.147 2.248 11.117 1.00 97.81 121 ALA A C 1
ATOM 939 O O . ALA A 1 121 ? -7.254 2.318 9.894 1.00 97.81 121 ALA A O 1
ATOM 940 N N . THR A 1 122 ? -6.261 2.938 11.822 1.00 98.56 122 THR A N 1
ATOM 941 C CA . THR A 1 122 ? -5.148 3.662 11.216 1.00 98.56 122 THR A CA 1
ATOM 942 C C . THR A 1 122 ? -3.906 2.793 11.320 1.00 98.56 122 THR A C 1
ATOM 944 O O . THR A 1 122 ? -3.532 2.353 12.412 1.00 98.56 122 THR A O 1
ATOM 947 N N . VAL A 1 123 ? -3.250 2.531 10.195 1.00 98.69 123 VAL A N 1
ATOM 948 C CA . VAL A 1 123 ? -2.097 1.634 10.131 1.00 98.69 123 VAL A CA 1
ATOM 949 C C . VAL A 1 123 ? -0.932 2.346 9.472 1.00 98.69 123 VAL A C 1
ATOM 951 O O . VAL A 1 123 ? -1.046 2.852 8.366 1.00 98.69 123 VAL A O 1
ATOM 954 N N . LYS A 1 124 ? 0.219 2.382 10.142 1.00 98.62 124 LYS A N 1
ATOM 955 C CA . LYS A 1 124 ? 1.454 2.886 9.538 1.00 98.62 124 LYS A CA 1
ATOM 956 C C . LYS A 1 124 ? 2.273 1.731 9.015 1.00 98.62 124 LYS A C 1
ATOM 958 O O . LYS A 1 124 ? 2.658 0.862 9.802 1.00 98.62 124 LYS A O 1
ATOM 963 N N . THR A 1 125 ? 2.620 1.759 7.738 1.00 98.31 125 THR A N 1
ATOM 964 C CA . THR A 1 125 ? 3.453 0.726 7.125 1.00 98.31 125 THR A CA 1
ATOM 965 C C . THR A 1 125 ? 4.770 1.285 6.606 1.00 98.31 125 THR A C 1
ATOM 967 O O . THR A 1 125 ? 4.922 2.484 6.350 1.00 98.31 125 THR A O 1
ATOM 970 N N . ARG A 1 126 ? 5.748 0.393 6.474 1.00 98.38 126 ARG A N 1
ATOM 971 C CA . ARG A 1 126 ? 6.912 0.584 5.611 1.00 98.38 126 ARG A CA 1
ATOM 972 C C . ARG A 1 126 ? 6.945 -0.550 4.611 1.00 98.38 126 ARG A C 1
ATOM 974 O O . ARG A 1 126 ? 6.609 -1.674 4.979 1.00 98.38 126 ARG A O 1
ATOM 981 N N . PHE A 1 127 ? 7.375 -0.260 3.394 1.00 97.69 127 PHE A N 1
ATOM 982 C CA . PHE A 1 127 ? 7.528 -1.281 2.371 1.00 97.69 127 PHE A CA 1
ATOM 983 C C . PHE A 1 127 ? 8.812 -1.104 1.571 1.00 97.69 127 PHE A C 1
ATOM 985 O O . PHE A 1 127 ? 9.335 0.010 1.429 1.00 97.69 127 PHE A O 1
ATOM 992 N N . THR A 1 128 ? 9.278 -2.219 1.023 1.00 97.75 128 THR A N 1
ATOM 993 C CA . THR A 1 128 ? 10.277 -2.286 -0.038 1.00 97.75 128 THR A CA 1
ATOM 994 C C . THR A 1 128 ? 9.703 -3.075 -1.203 1.00 97.75 128 THR A C 1
ATOM 996 O O . THR A 1 128 ? 9.034 -4.086 -0.994 1.00 97.75 128 THR A O 1
ATOM 999 N N . PHE A 1 129 ? 9.949 -2.606 -2.421 1.00 97.12 129 PHE A N 1
ATOM 1000 C CA . PHE A 1 129 ? 9.547 -3.293 -3.637 1.00 97.12 129 PHE A CA 1
ATOM 1001 C C . PHE A 1 129 ? 10.693 -3.260 -4.642 1.00 97.12 129 PHE A C 1
ATOM 1003 O O . PHE A 1 129 ? 10.989 -2.207 -5.210 1.00 97.12 129 PHE A O 1
ATOM 1010 N N . ASP A 1 130 ? 11.307 -4.413 -4.858 1.00 95.94 130 ASP A N 1
ATOM 1011 C CA . ASP A 1 130 ? 12.373 -4.589 -5.827 1.00 95.94 130 ASP A CA 1
ATOM 1012 C C . ASP A 1 130 ? 11.813 -5.257 -7.086 1.00 95.94 130 ASP A C 1
ATOM 1014 O O . ASP A 1 130 ? 11.070 -6.242 -7.041 1.00 95.94 130 ASP A O 1
ATOM 1018 N N . ILE A 1 131 ? 12.130 -4.660 -8.232 1.00 94.12 131 ILE A N 1
ATOM 1019 C CA . ILE A 1 131 ? 11.584 -5.022 -9.538 1.00 94.12 131 ILE A CA 1
ATOM 1020 C C . ILE A 1 131 ? 12.758 -5.310 -10.470 1.00 94.12 131 ILE A C 1
ATOM 1022 O O . ILE A 1 131 ? 13.676 -4.497 -10.605 1.00 94.12 131 ILE A O 1
ATOM 1026 N N . GLY A 1 132 ? 12.718 -6.469 -11.126 1.00 91.25 132 GLY A N 1
ATOM 1027 C CA . GLY A 1 132 ? 13.732 -6.901 -12.084 1.00 91.25 132 GLY A CA 1
ATOM 1028 C C . GLY A 1 132 ? 15.073 -7.220 -11.431 1.00 91.25 132 GLY A C 1
ATOM 1029 O O . GLY A 1 132 ? 16.101 -6.813 -11.957 1.00 91.25 132 GLY A O 1
ATOM 1030 N N . GLY A 1 133 ? 15.067 -7.89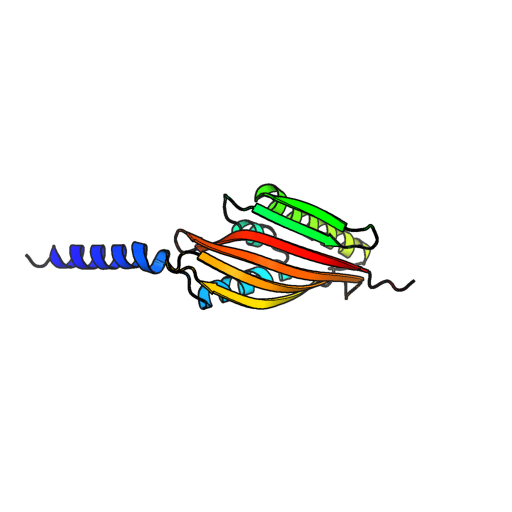0 -10.273 1.00 86.19 133 GLY A N 1
ATOM 1031 C CA . GLY A 1 133 ? 16.295 -8.210 -9.535 1.00 86.19 133 GLY A CA 1
ATOM 1032 C C . GLY A 1 133 ? 17.000 -6.956 -9.015 1.00 86.19 133 GLY A C 1
ATOM 1033 O O . GLY A 1 133 ? 18.196 -6.784 -9.227 1.00 86.19 133 GLY A O 1
ATOM 1034 N N . ALA A 1 134 ? 16.232 -6.055 -8.391 1.00 86.88 134 ALA A N 1
ATOM 1035 C CA . ALA A 1 134 ? 16.678 -4.750 -7.897 1.00 86.88 134 ALA A CA 1
ATOM 1036 C C . ALA A 1 134 ? 17.150 -3.754 -8.979 1.00 86.88 134 ALA A C 1
ATOM 1038 O O . ALA A 1 134 ? 17.830 -2.775 -8.662 1.00 86.88 134 ALA A O 1
ATOM 1039 N N . LEU A 1 135 ? 16.737 -3.928 -10.241 1.00 89.88 135 LEU A N 1
ATOM 1040 C CA . LEU A 1 135 ? 16.905 -2.905 -11.279 1.00 89.88 135 LEU A CA 1
ATOM 1041 C C . LEU A 1 135 ? 16.181 -1.607 -10.896 1.00 89.88 135 LEU A C 1
ATOM 1043 O O . LEU A 1 135 ? 16.714 -0.512 -11.063 1.00 89.88 135 LEU A O 1
ATOM 1047 N N . ILE A 1 136 ? 14.977 -1.735 -10.341 1.00 92.50 136 ILE A N 1
ATOM 1048 C CA . ILE A 1 136 ? 14.212 -0.635 -9.758 1.00 92.50 136 ILE A CA 1
ATOM 1049 C C . ILE A 1 136 ? 13.905 -1.016 -8.314 1.00 92.50 136 ILE A C 1
ATOM 1051 O O . ILE A 1 136 ? 13.390 -2.099 -8.057 1.00 92.50 136 ILE A O 1
ATOM 1055 N N . ASN A 1 137 ? 14.226 -0.124 -7.379 1.00 95.06 137 ASN A N 1
ATOM 1056 C CA . ASN A 1 137 ? 13.945 -0.301 -5.958 1.00 95.06 137 ASN A CA 1
ATOM 1057 C C . ASN A 1 137 ? 12.997 0.813 -5.526 1.00 95.06 137 ASN A C 1
ATOM 1059 O O . ASN A 1 137 ? 13.313 2.001 -5.676 1.00 95.06 137 ASN A O 1
ATOM 1063 N N . LEU A 1 138 ? 11.863 0.436 -4.953 1.00 95.56 138 LEU A N 1
ATOM 1064 C CA . LEU A 1 138 ? 10.937 1.349 -4.305 1.00 95.56 138 LEU A CA 1
ATOM 1065 C C . LEU A 1 138 ? 11.031 1.147 -2.801 1.00 95.56 138 LEU A C 1
ATOM 1067 O O . LEU A 1 138 ? 10.969 0.025 -2.304 1.00 95.56 138 LEU A O 1
ATOM 1071 N N . ARG A 1 139 ? 11.146 2.239 -2.053 1.00 97.25 139 ARG A N 1
ATOM 1072 C CA . ARG A 1 139 ? 11.036 2.215 -0.592 1.00 97.25 139 ARG A CA 1
ATOM 1073 C C . ARG A 1 139 ? 10.056 3.274 -0.161 1.00 97.25 139 ARG A C 1
ATOM 1075 O O . ARG A 1 139 ? 10.169 4.420 -0.590 1.00 97.25 139 ARG A O 1
ATOM 1082 N N . GLY A 1 140 ? 9.120 2.921 0.702 1.00 97.06 140 GLY A N 1
ATOM 1083 C CA . GLY A 1 140 ? 8.089 3.863 1.089 1.00 97.06 140 GLY A CA 1
ATOM 1084 C C . GLY A 1 140 ? 7.551 3.651 2.482 1.00 97.06 140 GLY A C 1
ATOM 1085 O O . GLY A 1 140 ? 7.822 2.657 3.159 1.00 97.06 140 GLY A O 1
ATOM 1086 N N . THR A 1 141 ? 6.786 4.644 2.903 1.00 98.00 141 THR A N 1
ATOM 1087 C CA . THR A 1 141 ? 6.007 4.613 4.133 1.00 98.00 141 THR A CA 1
ATOM 1088 C C . THR A 1 141 ? 4.601 5.076 3.819 1.00 98.00 141 THR A C 1
ATOM 1090 O O . THR A 1 141 ? 4.450 6.063 3.093 1.00 98.00 141 THR A O 1
ATOM 1093 N N . SER A 1 142 ? 3.600 4.431 4.404 1.00 97.88 142 SER A N 1
ATOM 1094 C CA . SER A 1 142 ? 2.206 4.859 4.293 1.00 97.88 142 SER A CA 1
ATOM 1095 C C . SER A 1 142 ? 1.545 4.958 5.664 1.00 97.88 142 SER A C 1
ATOM 1097 O O . SER A 1 142 ? 1.969 4.319 6.631 1.00 97.88 142 SER A O 1
ATOM 1099 N N . THR A 1 143 ? 0.529 5.805 5.751 1.00 98.62 143 THR A N 1
ATOM 1100 C CA . THR A 1 143 ? -0.481 5.823 6.802 1.00 98.62 143 THR A CA 1
ATOM 1101 C C . THR A 1 143 ? -1.811 5.517 6.134 1.00 98.62 143 THR A C 1
ATOM 1103 O O . THR A 1 143 ? -2.348 6.336 5.396 1.00 98.62 143 THR A O 1
ATOM 1106 N N . ASP A 1 144 ? -2.311 4.323 6.400 1.00 98.50 144 ASP A N 1
ATOM 1107 C CA . ASP A 1 144 ? -3.486 3.747 5.775 1.00 98.50 144 ASP A CA 1
ATOM 1108 C C . ASP A 1 144 ? -4.672 3.851 6.729 1.00 98.50 144 ASP A C 1
ATOM 1110 O O . ASP A 1 144 ? -4.535 3.634 7.936 1.00 98.50 144 ASP A O 1
ATOM 1114 N N . THR A 1 145 ? -5.849 4.127 6.183 1.00 98.56 145 THR A N 1
ATOM 1115 C CA . THR A 1 145 ? -7.124 4.008 6.891 1.00 98.56 145 THR A CA 1
ATOM 1116 C C . THR A 1 145 ? -7.854 2.787 6.356 1.00 98.56 145 THR A C 1
ATOM 1118 O O . THR A 1 145 ? -8.258 2.743 5.192 1.00 98.56 145 THR A O 1
ATOM 1121 N N . LEU A 1 146 ? -8.005 1.778 7.209 1.00 98.25 146 LEU A N 1
ATOM 1122 C CA . LEU A 1 146 ? -8.758 0.566 6.917 1.00 98.25 146 LEU A CA 1
ATOM 1123 C C . LEU A 1 146 ? -10.134 0.644 7.554 1.00 98.25 146 LEU A C 1
ATOM 1125 O O . LEU A 1 146 ? -10.278 1.073 8.695 1.00 98.25 146 LEU A O 1
ATOM 1129 N N . GLU A 1 147 ? -11.138 0.137 6.856 1.00 95.75 147 GLU A N 1
ATOM 1130 C CA . GLU A 1 147 ? -12.505 0.063 7.346 1.00 95.75 147 GLU A CA 1
ATOM 1131 C C . GLU A 1 147 ? -13.090 -1.320 7.128 1.00 95.75 147 GLU A C 1
ATOM 1133 O O . GLU A 1 147 ? -12.875 -1.949 6.089 1.00 95.75 147 GLU A O 1
ATOM 1138 N N . ARG A 1 148 ? -13.896 -1.781 8.085 1.00 92.88 148 ARG A N 1
ATOM 1139 C CA . ARG A 1 148 ? -14.674 -3.004 7.926 1.00 92.88 148 ARG A CA 1
ATOM 1140 C C . ARG A 1 148 ? -16.127 -2.689 7.599 1.00 92.88 148 ARG A C 1
ATOM 1142 O O . ARG A 1 148 ? -16.901 -2.280 8.463 1.00 92.88 148 ARG A O 1
ATOM 1149 N N . ARG A 1 149 ? -16.532 -2.959 6.357 1.00 85.75 149 ARG A N 1
ATOM 1150 C CA . ARG A 1 149 ? -17.923 -2.819 5.894 1.00 85.75 149 ARG A CA 1
ATOM 1151 C C . ARG A 1 149 ? -18.409 -4.150 5.315 1.00 85.75 149 ARG A C 1
ATOM 1153 O O . ARG A 1 149 ? -17.766 -4.726 4.440 1.00 85.75 149 ARG A O 1
ATOM 1160 N N . ASN A 1 150 ? -19.559 -4.636 5.791 1.00 83.00 150 ASN A N 1
ATOM 1161 C CA . ASN A 1 150 ? -20.190 -5.892 5.351 1.00 83.00 150 ASN A CA 1
ATOM 1162 C C . ASN A 1 150 ? -19.241 -7.105 5.406 1.00 83.00 150 ASN A C 1
ATOM 1164 O O . ASN A 1 150 ? -19.116 -7.859 4.443 1.00 83.00 150 ASN A O 1
ATOM 1168 N N . GLY A 1 151 ? -18.519 -7.264 6.518 1.00 85.06 151 GLY A N 1
ATOM 1169 C CA . GLY A 1 151 ? -17.606 -8.387 6.736 1.00 85.06 151 GLY A CA 1
ATOM 1170 C C . GLY A 1 151 ? -16.243 -8.270 6.047 1.00 85.06 151 GLY A C 1
ATOM 1171 O O . GLY A 1 151 ? -15.326 -8.976 6.466 1.00 85.06 151 GLY A O 1
ATOM 1172 N N . LYS A 1 152 ? -16.070 -7.355 5.084 1.00 91.81 152 LYS A N 1
ATOM 1173 C CA . LYS A 1 152 ? -14.817 -7.139 4.344 1.00 91.81 152 LYS A CA 1
ATOM 1174 C C . LYS A 1 152 ? -14.036 -5.949 4.896 1.00 91.81 152 LYS A C 1
ATOM 1176 O O . LYS A 1 152 ? -14.633 -4.919 5.206 1.00 91.81 152 LYS A O 1
ATOM 1181 N N . VAL A 1 153 ? -12.716 -6.096 4.990 1.00 96.88 153 VAL A N 1
ATOM 1182 C CA . VAL A 1 153 ? -11.789 -4.989 5.267 1.00 96.88 153 VAL A CA 1
ATOM 1183 C C . VAL A 1 153 ? -11.402 -4.343 3.946 1.00 96.88 153 VAL A C 1
ATOM 1185 O O . VAL A 1 153 ? -11.094 -5.058 2.994 1.00 96.88 153 VAL A O 1
ATOM 1188 N N . ARG A 1 154 ? -11.444 -3.015 3.882 1.00 97.75 154 ARG A N 1
ATOM 1189 C CA . ARG A 1 154 ? -11.065 -2.237 2.704 1.00 97.75 154 ARG A CA 1
ATOM 1190 C C . ARG A 1 154 ? -10.235 -1.025 3.091 1.00 97.75 154 ARG A C 1
ATOM 1192 O O . ARG A 1 154 ? -10.419 -0.483 4.176 1.00 97.75 154 ARG A O 1
ATOM 1199 N N . LEU A 1 155 ? -9.373 -0.594 2.182 1.00 98.38 155 LEU A N 1
ATOM 1200 C CA . LEU A 1 155 ? -8.598 0.635 2.301 1.00 98.38 155 LEU A CA 1
ATOM 1201 C C . LEU A 1 155 ? -9.449 1.825 1.847 1.00 98.38 155 LEU A C 1
ATOM 1203 O O . LEU A 1 155 ? -9.820 1.889 0.677 1.00 98.38 155 LEU A O 1
ATOM 1207 N N . SER A 1 156 ? -9.777 2.745 2.754 1.00 98.12 156 SER A N 1
ATOM 1208 C CA . SER A 1 156 ? -10.534 3.969 2.438 1.00 98.12 156 SER A CA 1
ATOM 1209 C C . SER A 1 156 ? -9.651 5.208 2.300 1.00 98.12 156 SER A C 1
ATOM 1211 O O . SER A 1 156 ? -10.028 6.141 1.596 1.00 98.12 156 SER A O 1
ATOM 1213 N N . GLY A 1 157 ? -8.463 5.203 2.903 1.00 98.25 157 GLY A N 1
ATOM 1214 C CA . GLY A 1 157 ? -7.509 6.307 2.831 1.00 98.25 157 GLY A CA 1
ATOM 1215 C C . GLY A 1 157 ? -6.070 5.808 2.823 1.00 98.25 157 GLY A C 1
ATOM 1216 O O . GLY A 1 157 ? -5.779 4.809 3.478 1.00 98.25 157 GLY A O 1
ATOM 1217 N N . SER A 1 158 ? -5.169 6.482 2.114 1.00 97.94 158 SER A N 1
ATOM 1218 C CA . SER A 1 158 ? -3.731 6.192 2.181 1.00 97.94 158 SER A CA 1
ATOM 1219 C C . SER A 1 158 ? -2.898 7.440 1.923 1.00 97.94 158 SER A C 1
ATOM 1221 O O . SER A 1 158 ? -2.888 7.953 0.808 1.00 97.94 158 SER A O 1
ATOM 1223 N N . ASP A 1 159 ? -2.112 7.862 2.907 1.00 98.00 159 ASP A N 1
ATOM 1224 C CA . ASP A 1 159 ? -1.166 8.969 2.777 1.00 98.00 159 ASP A CA 1
ATOM 1225 C C . ASP A 1 159 ? 0.267 8.469 2.918 1.00 98.00 159 ASP A C 1
ATOM 1227 O O . ASP A 1 159 ? 0.607 7.790 3.888 1.00 98.00 159 ASP A O 1
ATOM 1231 N N . GLY A 1 160 ? 1.150 8.811 1.985 1.00 96.69 160 GLY A N 1
ATOM 1232 C CA . GLY A 1 160 ? 2.497 8.264 2.029 1.00 96.69 160 GLY A CA 1
ATOM 1233 C C . GLY A 1 160 ? 3.545 8.980 1.205 1.00 96.69 160 GLY A C 1
ATOM 1234 O O . GLY A 1 160 ? 3.335 10.020 0.582 1.00 96.69 160 GLY A O 1
ATOM 1235 N N . GLN A 1 161 ? 4.723 8.378 1.216 1.00 97.00 161 GLN A N 1
ATOM 1236 C CA . GLN A 1 161 ? 5.829 8.753 0.356 1.00 97.00 161 GLN A CA 1
ATOM 1237 C C . GLN A 1 161 ? 6.505 7.497 -0.167 1.00 97.00 161 GLN A C 1
ATOM 1239 O O . GLN A 1 161 ? 6.641 6.505 0.553 1.00 97.00 161 GLN A O 1
ATOM 1244 N N . VAL A 1 162 ? 6.955 7.567 -1.410 1.00 96.69 162 VAL A N 1
ATOM 1245 C CA . VAL A 1 162 ? 7.702 6.503 -2.064 1.00 96.69 162 VAL A CA 1
ATOM 1246 C C . VAL A 1 162 ? 8.944 7.104 -2.695 1.00 96.69 162 VAL A C 1
ATOM 1248 O O . VAL A 1 162 ? 8.874 8.084 -3.432 1.00 96.69 162 VAL A O 1
ATOM 1251 N N . THR A 1 163 ? 10.091 6.523 -2.388 1.00 96.56 163 THR A N 1
ATOM 1252 C CA . THR A 1 163 ? 11.359 6.836 -3.027 1.00 96.56 163 THR A CA 1
ATOM 1253 C C . T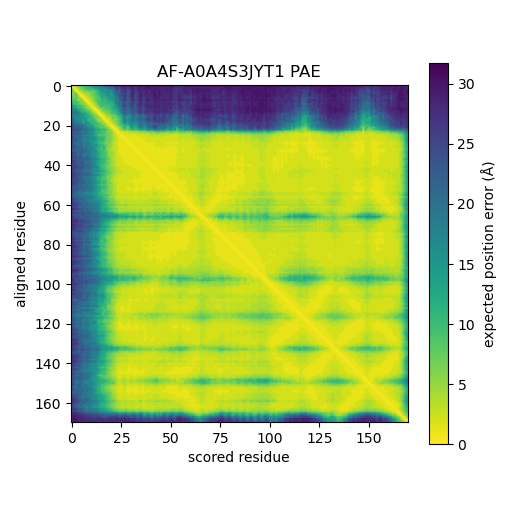HR A 1 163 ? 11.650 5.763 -4.057 1.00 96.56 163 THR A C 1
ATOM 1255 O O . THR A 1 163 ? 11.669 4.580 -3.726 1.00 96.56 163 THR A O 1
ATOM 1258 N N . THR A 1 164 ? 11.891 6.189 -5.291 1.00 94.44 164 THR A N 1
ATOM 1259 C CA . THR A 1 164 ? 12.295 5.335 -6.405 1.00 94.44 164 THR A CA 1
ATOM 1260 C C . THR A 1 164 ? 13.774 5.545 -6.680 1.00 94.44 164 THR A C 1
ATOM 1262 O O . THR A 1 164 ? 14.211 6.673 -6.916 1.00 94.44 164 THR A O 1
ATOM 1265 N N . SER A 1 165 ? 14.540 4.461 -6.683 1.00 91.44 165 SER A N 1
ATOM 1266 C CA . SER A 1 165 ? 15.947 4.450 -7.088 1.00 91.44 165 SER A CA 1
ATOM 1267 C C . SER A 1 165 ? 16.190 3.372 -8.137 1.00 91.44 165 SER A C 1
ATOM 1269 O O . SER A 1 165 ? 15.621 2.285 -8.051 1.00 91.44 165 SER A O 1
ATOM 1271 N N . SER A 1 166 ? 17.049 3.673 -9.107 1.00 84.38 166 SER A N 1
ATOM 1272 C CA . SER A 1 166 ? 17.522 2.701 -10.092 1.00 84.38 166 SER A CA 1
ATOM 1273 C C . SER A 1 166 ? 18.783 2.014 -9.567 1.00 84.38 166 SER A C 1
ATOM 1275 O O . SER A 1 166 ? 19.678 2.692 -9.065 1.00 84.38 166 SER A O 1
ATOM 1277 N N . GLY A 1 167 ? 18.842 0.687 -9.669 1.00 65.81 167 GLY A N 1
ATOM 1278 C CA . GLY A 1 167 ? 20.016 -0.126 -9.342 1.00 65.81 167 GLY A CA 1
ATOM 1279 C C . GLY A 1 167 ? 21.086 -0.123 -10.436 1.00 65.81 167 GLY A C 1
ATOM 1280 O O . GLY A 1 167 ? 22.147 -0.715 -10.253 1.00 65.81 167 GLY A O 1
ATOM 1281 N N . ILE A 1 168 ? 20.836 0.553 -11.563 1.00 56.66 168 ILE A N 1
ATOM 1282 C CA . ILE A 1 168 ? 21.841 0.755 -12.605 1.00 56.66 168 ILE A CA 1
ATOM 1283 C C . ILE A 1 168 ? 22.819 1.820 -12.097 1.00 56.66 168 ILE A C 1
ATOM 1285 O O . ILE A 1 168 ? 22.603 3.021 -12.268 1.00 56.66 168 ILE A O 1
ATOM 1289 N N . ALA A 1 169 ? 23.875 1.379 -11.415 1.00 41.41 169 ALA A N 1
ATOM 1290 C CA . ALA A 1 169 ? 25.089 2.170 -11.310 1.00 41.41 169 ALA A CA 1
ATOM 1291 C C . ALA A 1 169 ? 25.587 2.420 -12.742 1.00 41.41 169 ALA A C 1
ATOM 1293 O O . ALA A 1 169 ? 25.781 1.467 -13.500 1.00 41.41 169 ALA A O 1
ATOM 1294 N N . GLY A 1 170 ? 25.691 3.693 -13.122 1.00 38.22 170 GLY A N 1
ATOM 1295 C CA . GLY A 1 170 ? 26.496 4.086 -14.278 1.00 38.22 170 GLY A CA 1
ATOM 1296 C C . GLY A 1 170 ? 27.970 3.803 -14.032 1.00 38.22 170 GLY A C 1
ATOM 1297 O O . GLY A 1 170 ? 28.372 3.789 -12.844 1.00 38.22 170 GLY A O 1
#

Foldseek 3Di:
DPPVVVVCVVVVVVVCCQPPVQQAADVVQVVVLVVQVQVCVQVLNLPSVLVQADQQAKEWEWEQEPVGTDIDIDDSVRSSVVSVVVSVVQVVVQVVVVHHKHKDKDKDWPDWAADPSRFKIWTKMWMWIAIRNNQKIKTKIKTWIWGRDRNHIHTRYIYMYIYIDGPPDD

Organism: NCBI:txid381431

Secondary structure (DSSP, 8-state):
-HHHHHHHHHHHHHHHIIIIITT---HHHHHHHHHHHHHHHHTT-HHHHHHHEEEEEEEEEEEEETTEEEEEEEEHHHHHHHHHHHHHHHHHHHHHHTSPPPEEEEEEEEEEEE-TTSSEEEEEEEEEEEETTTTEEEEEEEEEEEEEETTEEEEEEEEEEEEEEE----

Solvent-accessible surface area (backbone atoms only — not comparable to full-atom values): 8802 Å² total; per-residue (Å²): 128,75,74,62,58,58,53,54,52,53,52,50,52,51,49,47,45,57,67,50,60,26,31,51,52,50,71,67,58,52,53,50,50,54,52,48,49,52,50,26,58,73,67,70,34,42,65,61,54,43,68,36,41,30,94,78,18,41,35,38,36,38,42,33,42,94,94,42,79,43,82,45,76,35,44,43,69,56,49,35,51,51,40,45,55,49,50,55,50,42,47,59,53,6,63,76,72,75,44,83,52,47,71,46,77,50,77,44,81,77,43,78,42,70,42,94,84,20,34,36,32,45,34,31,35,39,38,42,38,28,36,52,81,42,43,35,35,37,42,34,40,38,43,33,31,36,34,32,58,89,63,40,72,22,39,38,34,36,41,37,38,37,38,50,47,67,55,71,76,127

Nearest PDB structures (foldseek):
  8uqf-assembly2_B  TM=7.094E-01  e=1.462E-06  synthetic construct
  4j8t-assembly5_A  TM=6.537E-01  e=2.069E-05  Pseudomonas aeruginosa PAO1
  1z1s-assembly1_A  TM=6.333E-01  e=1.727E-05  Pseudomonas aeruginosa PAO1
  5bvb-assembly1_A  TM=6.399E-01  e=3.778E-05  synthetic construct
  5bvb-assembly6_D-2  TM=6.047E-01  e=1.809E-04  synthetic construct

pLDDT: mean 88.38, std 16.44, range [38.22, 98.69]

Sequence (170 aa):
MGKFVLFVMLAGGGAWWYFVGGRTLTEDHVKAFYAEQTRATLNRNPEALCDMLASDFHGTAVSISLGGRKKIEQNRGEACSAYHEFYDAAEALGEKMGGMVVLEYDQRITKLELAADRRSATVKTRFTFDIGGALINLRGTSTDTLERRNGKVRLSGSDGQVTTSSGIAG